Protein AF-A0A2V8GUT0-F1 (afdb_monomer_lite)

pLDDT: mean 86.86, std 11.74, range [59.09, 98.56]

Secondary structure (DSSP, 8-state):
-HHHHHHHHHHHHHHHTT----------HHHH--TTS------EEEEEE--SS--EEEEEEE-TTS-EEEEEEE---HHHHHTT-

Foldseek 3Di:
DVVVVVVVVVVVVVVVVPPPDPPPPPVDPVVPDDPVDDDDFDFAFDDWDQDPQWIKTWGFGQDPVRDTDIDIDTDGHNVVVVVVD

Sequence (85 aa):
MRTKLALVSAVVGLFLLGRDLPLSAHHAFAAEFDSNKPVKFEGTVTKMQWTNPHVWVYVDVKKPDGKVENWAFEAGTPNVLFRRG

Structure (mmCIF, N/CA/C/O backbone):
data_AF-A0A2V8GUT0-F1
#
_entry.id   AF-A0A2V8GUT0-F1
#
loop_
_atom_site.group_PDB
_atom_site.id
_atom_site.type_symbol
_atom_site.label_atom_id
_atom_site.label_alt_id
_atom_site.label_comp_id
_atom_site.label_asym_id
_atom_site.label_entity_id
_atom_site.label_seq_id
_atom_site.pdbx_PDB_ins_code
_atom_site.Cartn_x
_atom_site.Cartn_y
_atom_site.Cartn_z
_atom_site.occupancy
_atom_site.B_iso_or_equiv
_atom_site.auth_seq_id
_atom_site.auth_comp_id
_atom_site.auth_asym_id
_atom_site.auth_atom_id
_atom_site.pdbx_PDB_model_num
ATOM 1 N N . MET A 1 1 ? 52.922 -26.625 -21.216 1.00 61.66 1 MET A N 1
ATOM 2 C CA . MET A 1 1 ? 52.118 -26.280 -20.014 1.00 61.66 1 MET A CA 1
ATOM 3 C C . MET A 1 1 ? 51.834 -24.788 -19.886 1.00 61.66 1 MET A C 1
ATOM 5 O O . MET A 1 1 ? 50.677 -24.448 -19.697 1.00 61.66 1 MET A O 1
ATOM 9 N N . ARG A 1 2 ? 52.827 -23.898 -20.039 1.00 67.38 2 ARG A N 1
ATOM 10 C CA . ARG A 1 2 ? 52.662 -22.436 -19.879 1.00 67.38 2 ARG A CA 1
ATOM 11 C C . ARG A 1 2 ? 51.569 -21.803 -20.757 1.00 67.38 2 ARG A C 1
ATOM 13 O O . ARG A 1 2 ? 50.766 -21.031 -20.256 1.00 67.38 2 ARG A O 1
ATOM 20 N N . THR A 1 3 ? 51.477 -22.196 -22.027 1.00 69.31 3 THR A N 1
ATOM 21 C CA . THR A 1 3 ? 50.444 -21.715 -22.967 1.00 69.31 3 THR A CA 1
ATOM 22 C C . THR A 1 3 ? 49.034 -22.197 -22.625 1.00 69.31 3 THR A C 1
ATOM 24 O O . THR A 1 3 ? 48.085 -21.437 -22.762 1.00 69.31 3 THR A O 1
ATOM 27 N N . LYS A 1 4 ? 48.887 -23.428 -22.114 1.00 68.75 4 LYS A N 1
ATOM 28 C CA . LYS A 1 4 ? 47.593 -23.945 -21.635 1.00 68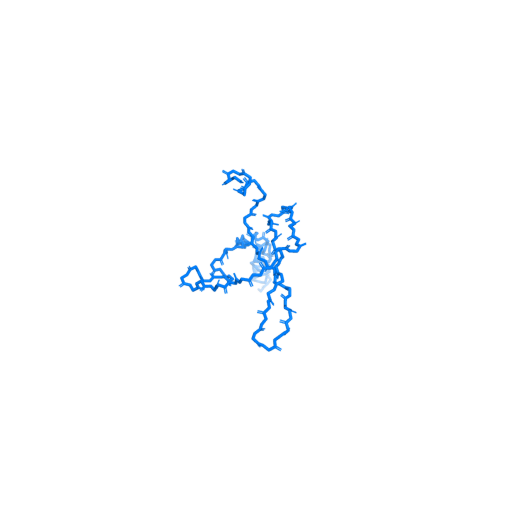.75 4 LYS A CA 1
ATOM 29 C C . LYS A 1 4 ? 47.138 -23.227 -20.361 1.00 68.75 4 LYS A C 1
ATOM 31 O O . LYS A 1 4 ? 45.964 -22.906 -20.244 1.00 68.75 4 LYS A O 1
ATOM 36 N N . LEU A 1 5 ? 48.069 -22.932 -19.448 1.00 73.44 5 LEU A N 1
ATOM 37 C CA . LEU A 1 5 ? 47.784 -22.160 -18.235 1.00 73.44 5 LEU A CA 1
ATOM 38 C C . LEU A 1 5 ? 47.340 -20.730 -18.573 1.00 73.44 5 LEU A C 1
ATOM 40 O O . LEU A 1 5 ? 46.335 -20.273 -18.048 1.00 73.44 5 LEU A O 1
ATOM 44 N N . ALA A 1 6 ? 48.033 -20.065 -19.504 1.00 78.50 6 ALA A N 1
ATOM 45 C CA . ALA A 1 6 ? 47.677 -18.719 -19.953 1.00 78.50 6 ALA A CA 1
ATOM 46 C C . ALA A 1 6 ? 46.284 -18.665 -20.604 1.00 78.50 6 ALA A C 1
ATOM 48 O O . ALA A 1 6 ? 45.517 -17.745 -20.336 1.00 78.50 6 ALA A O 1
ATOM 49 N N . LEU A 1 7 ? 45.931 -19.677 -21.402 1.00 82.81 7 LEU A N 1
ATOM 50 C CA . LEU A 1 7 ? 44.598 -19.812 -21.996 1.00 82.81 7 LEU A CA 1
ATOM 51 C C . LEU A 1 7 ? 43.506 -19.998 -20.937 1.00 82.81 7 LEU A C 1
ATOM 53 O O . LEU A 1 7 ? 42.474 -19.339 -21.006 1.00 82.81 7 LEU A O 1
ATOM 57 N N . VAL A 1 8 ? 43.741 -20.844 -19.932 1.00 83.81 8 VAL A N 1
ATOM 58 C CA . VAL A 1 8 ? 42.789 -21.041 -18.827 1.00 83.81 8 VAL A CA 1
ATOM 59 C C . VAL A 1 8 ? 42.625 -19.755 -18.016 1.00 83.81 8 VAL A C 1
ATOM 61 O O . VAL A 1 8 ? 41.499 -19.355 -17.736 1.00 83.81 8 VAL A O 1
ATOM 64 N N . SER A 1 9 ? 43.720 -19.062 -17.699 1.00 80.00 9 SER A N 1
ATOM 65 C CA . SER A 1 9 ? 43.674 -17.777 -16.994 1.00 80.00 9 SER A CA 1
ATOM 66 C C . SER A 1 9 ? 42.946 -16.695 -17.794 1.00 80.00 9 SER A C 1
ATOM 68 O O . SER A 1 9 ? 42.187 -15.929 -17.208 1.00 80.00 9 SER A O 1
ATOM 70 N N . ALA A 1 10 ? 43.118 -16.652 -19.118 1.00 83.12 10 ALA A N 1
ATOM 71 C CA . ALA A 1 10 ? 42.412 -15.709 -19.984 1.00 83.12 10 ALA A CA 1
ATOM 72 C C . ALA A 1 10 ? 40.902 -15.990 -20.038 1.00 83.12 10 ALA A C 1
ATOM 74 O O . ALA A 1 10 ? 40.103 -15.064 -19.935 1.00 83.12 10 ALA A O 1
ATOM 75 N N . VAL A 1 11 ? 40.503 -17.262 -20.135 1.00 82.56 11 VAL A N 1
ATOM 76 C CA . VAL A 1 11 ? 39.085 -17.660 -20.127 1.00 82.56 11 VAL A CA 1
ATOM 77 C C . VAL A 1 11 ? 38.439 -17.357 -18.775 1.00 82.56 11 VAL A C 1
ATOM 79 O O . VAL A 1 11 ? 37.361 -16.771 -18.734 1.00 82.56 11 VAL A O 1
ATOM 82 N N . VAL A 1 12 ? 39.108 -17.684 -17.665 1.00 82.00 12 VAL A N 1
ATOM 83 C CA . VAL A 1 12 ? 38.617 -17.357 -16.316 1.00 82.00 12 VAL A CA 1
ATOM 84 C C . VAL A 1 12 ? 38.526 -15.842 -16.120 1.00 82.00 12 VAL A C 1
ATOM 86 O O . VAL A 1 12 ? 37.521 -15.360 -15.606 1.00 82.00 12 VAL A O 1
ATOM 89 N N . GLY A 1 13 ? 39.523 -15.083 -16.586 1.00 78.50 13 GLY A N 1
ATOM 90 C CA . GLY A 1 13 ? 39.498 -13.621 -16.565 1.00 78.50 13 GLY A CA 1
ATOM 91 C C . GLY A 1 13 ? 38.308 -13.048 -17.334 1.00 78.50 13 GLY A C 1
ATOM 92 O O . GLY A 1 13 ? 37.593 -12.200 -16.810 1.00 78.50 13 GLY A O 1
ATOM 93 N N . LEU A 1 14 ? 38.022 -13.569 -18.530 1.00 75.69 14 LEU A N 1
ATOM 94 C CA . LEU A 1 14 ? 36.889 -13.124 -19.344 1.00 75.69 14 LEU A CA 1
ATOM 95 C C . LEU A 1 14 ? 35.531 -13.442 -18.690 1.00 75.69 14 LEU A C 1
ATOM 97 O O . LEU A 1 14 ? 34.619 -12.621 -18.734 1.00 75.69 14 LEU A O 1
ATOM 101 N N . PHE A 1 15 ? 35.411 -14.589 -18.013 1.00 72.06 15 PHE A N 1
ATOM 102 C CA . PHE A 1 15 ? 34.215 -14.961 -17.244 1.00 72.06 15 PHE A CA 1
ATOM 103 C C . PHE A 1 15 ? 33.995 -14.114 -15.979 1.00 72.06 15 PHE A C 1
ATOM 105 O O . PHE A 1 15 ? 32.867 -14.020 -15.488 1.00 72.06 15 PHE A O 1
ATOM 112 N N . LEU A 1 16 ? 35.053 -13.521 -15.421 1.00 72.00 16 LEU A N 1
ATOM 113 C CA . LEU A 1 16 ? 34.956 -12.634 -14.259 1.00 72.00 16 LEU A CA 1
ATOM 114 C C . LEU A 1 16 ? 34.586 -11.197 -14.651 1.00 72.00 16 LEU A C 1
ATOM 116 O O . LEU A 1 16 ? 33.923 -10.524 -13.870 1.00 72.00 16 LEU A O 1
ATOM 120 N N . LEU A 1 17 ? 34.932 -10.757 -15.865 1.00 72.75 17 LEU A N 1
ATOM 121 C CA . LEU A 1 17 ? 34.615 -9.414 -16.374 1.00 72.75 17 LEU A CA 1
ATOM 122 C C . LEU A 1 17 ? 33.149 -9.237 -16.822 1.00 72.75 17 LEU A C 1
ATOM 124 O O . LEU A 1 17 ? 32.718 -8.113 -17.048 1.00 72.75 17 LEU A O 1
ATOM 128 N N . GLY A 1 18 ? 32.373 -10.318 -16.954 1.00 63.84 18 GLY A N 1
ATOM 129 C CA . GLY A 1 18 ? 30.984 -10.284 -17.442 1.00 63.84 18 GLY A CA 1
ATOM 130 C C . GLY A 1 18 ? 29.889 -10.271 -16.367 1.00 63.84 18 GLY A C 1
ATOM 131 O O . GLY A 1 18 ? 28.751 -10.610 -16.684 1.00 63.84 18 GLY A O 1
ATOM 132 N N . ARG A 1 19 ? 30.205 -9.980 -15.095 1.00 62.69 19 ARG A N 1
ATOM 133 C CA . ARG A 1 19 ? 29.271 -10.204 -13.967 1.00 62.69 19 ARG A CA 1
ATOM 134 C C . ARG A 1 19 ? 28.356 -9.032 -13.609 1.00 62.69 19 ARG A C 1
ATOM 136 O O . ARG A 1 19 ? 27.387 -9.254 -12.891 1.00 62.69 19 ARG A O 1
ATOM 143 N N . ASP A 1 20 ? 28.583 -7.849 -14.171 1.00 62.53 20 ASP A N 1
ATOM 144 C CA . ASP A 1 20 ? 27.784 -6.648 -13.885 1.00 62.53 20 ASP A CA 1
ATOM 145 C C . ASP A 1 20 ? 26.661 -6.432 -14.909 1.00 62.53 20 ASP A C 1
ATOM 147 O O . ASP A 1 20 ? 26.414 -5.315 -15.364 1.00 62.53 20 ASP A O 1
ATOM 151 N N . LEU A 1 21 ? 25.969 -7.501 -15.315 1.00 69.38 21 LEU A N 1
ATOM 152 C CA . LEU A 1 21 ? 24.714 -7.314 -16.037 1.00 69.38 21 LEU A CA 1
ATOM 153 C C . LEU A 1 21 ? 23.698 -6.747 -15.037 1.00 69.38 21 LEU A C 1
ATOM 155 O O . LEU A 1 21 ? 23.427 -7.417 -14.036 1.00 69.38 21 LEU A O 1
ATOM 159 N N . PRO A 1 22 ? 23.133 -5.545 -15.262 1.00 66.69 22 PRO A N 1
ATOM 160 C CA . PRO A 1 22 ? 22.083 -5.029 -14.402 1.00 66.69 22 PRO A CA 1
ATOM 161 C C . PRO A 1 22 ? 20.909 -5.999 -14.492 1.00 66.69 22 PRO A C 1
ATOM 163 O O . PRO A 1 22 ? 20.197 -6.055 -15.497 1.00 66.69 22 PRO A O 1
ATOM 166 N N . LEU A 1 23 ? 20.735 -6.814 -13.454 1.00 62.00 23 LEU A N 1
ATOM 167 C CA . LEU A 1 23 ? 19.572 -7.668 -13.349 1.00 62.00 23 LEU A CA 1
ATOM 168 C C . LEU A 1 23 ? 18.395 -6.725 -13.130 1.00 62.00 23 LEU A C 1
ATOM 170 O O . LEU A 1 23 ? 18.267 -6.094 -12.082 1.00 62.00 23 LEU A O 1
ATOM 174 N N . SER A 1 24 ? 17.580 -6.561 -14.166 1.00 65.06 24 SER A N 1
ATOM 175 C CA . SER A 1 24 ? 16.390 -5.730 -14.110 1.00 65.06 24 SER A CA 1
ATOM 176 C C . SER A 1 24 ? 15.347 -6.438 -13.247 1.00 65.06 24 SER A C 1
ATOM 178 O O . SER A 1 24 ? 14.466 -7.138 -13.746 1.00 65.06 24 SER A O 1
ATOM 180 N N . ALA A 1 25 ? 15.482 -6.300 -11.930 1.00 59.09 25 ALA A N 1
ATOM 181 C CA . ALA A 1 25 ? 14.436 -6.654 -10.991 1.00 59.09 25 ALA A CA 1
ATOM 182 C C . ALA A 1 25 ? 13.326 -5.605 -11.131 1.00 59.09 25 ALA A C 1
ATOM 184 O O . ALA A 1 25 ? 13.304 -4.593 -10.437 1.00 59.09 25 ALA A O 1
ATOM 185 N N . HIS A 1 26 ? 12.419 -5.811 -12.086 1.00 67.81 26 HIS A N 1
ATOM 186 C CA . HIS A 1 26 ? 11.153 -5.094 -12.069 1.00 67.81 26 HIS A CA 1
ATOM 187 C C . HIS A 1 26 ? 10.372 -5.605 -10.855 1.00 67.81 26 HIS A C 1
ATOM 189 O O . HIS A 1 26 ? 10.039 -6.789 -10.800 1.00 67.81 26 HIS A O 1
ATOM 195 N N . HIS A 1 27 ? 10.114 -4.729 -9.880 1.00 75.38 27 HIS A N 1
ATOM 196 C CA . HIS A 1 27 ? 9.247 -4.992 -8.729 1.00 75.38 27 HIS A CA 1
ATOM 197 C C . HIS A 1 27 ? 7.814 -5.209 -9.232 1.00 75.38 27 HIS A C 1
ATOM 199 O O . HIS A 1 27 ? 7.007 -4.285 -9.328 1.00 75.38 27 HIS A O 1
ATOM 205 N N . ALA A 1 28 ? 7.535 -6.420 -9.708 1.00 82.50 28 ALA A N 1
ATOM 206 C CA . ALA A 1 28 ? 6.247 -6.766 -10.269 1.00 82.50 28 ALA A CA 1
ATOM 207 C C . ALA A 1 28 ? 5.253 -6.948 -9.125 1.00 82.50 28 ALA A C 1
ATOM 209 O O . ALA A 1 28 ? 5.494 -7.749 -8.229 1.00 82.50 28 ALA A O 1
ATOM 210 N N . PHE A 1 29 ? 4.099 -6.289 -9.213 1.00 83.62 29 PHE A N 1
ATOM 211 C CA . PHE A 1 29 ? 2.985 -6.492 -8.282 1.00 83.62 29 PHE A CA 1
ATOM 212 C C . PHE A 1 29 ? 2.699 -7.984 -8.037 1.00 83.62 29 PHE A C 1
ATOM 214 O O . PHE A 1 29 ? 2.526 -8.407 -6.903 1.00 83.62 29 PHE A O 1
ATOM 221 N N . ALA A 1 30 ? 2.738 -8.797 -9.098 1.00 87.25 30 ALA A N 1
ATOM 222 C CA . ALA A 1 30 ? 2.489 -10.237 -9.038 1.00 87.25 30 ALA A CA 1
ATOM 223 C C . ALA A 1 30 ? 3.549 -11.051 -8.264 1.00 87.25 30 ALA A C 1
ATOM 225 O O . ALA A 1 30 ? 3.313 -12.221 -7.975 1.00 87.25 30 ALA A O 1
ATOM 226 N N . ALA A 1 31 ? 4.714 -10.471 -7.955 1.00 87.81 31 ALA A N 1
ATOM 227 C CA . ALA A 1 31 ? 5.722 -11.113 -7.112 1.00 87.81 31 ALA A CA 1
ATOM 228 C C . ALA A 1 31 ? 5.339 -11.072 -5.623 1.00 87.81 31 ALA A C 1
ATOM 230 O O . ALA A 1 31 ? 5.750 -11.949 -4.867 1.00 87.81 31 ALA A O 1
ATOM 231 N N . GLU A 1 32 ? 4.544 -10.080 -5.216 1.00 85.56 32 GLU A N 1
ATOM 232 C CA . GLU A 1 32 ? 4.156 -9.851 -3.818 1.00 85.56 32 GLU A CA 1
ATOM 233 C C . GLU A 1 32 ? 2.660 -10.099 -3.574 1.00 85.56 32 GLU A C 1
ATOM 235 O O . GLU A 1 32 ? 2.269 -10.552 -2.498 1.00 85.56 32 GLU A O 1
ATOM 240 N N . PHE A 1 33 ? 1.817 -9.864 -4.583 1.00 89.31 33 PHE A N 1
ATOM 241 C CA . PHE A 1 33 ? 0.362 -9.873 -4.461 1.00 89.31 33 PHE A CA 1
ATOM 242 C C . PHE A 1 33 ? -0.312 -10.727 -5.543 1.00 89.31 33 PHE A C 1
ATOM 244 O O . PHE A 1 33 ? 0.026 -10.669 -6.724 1.00 89.31 33 PHE A O 1
ATOM 251 N N . ASP A 1 34 ? -1.344 -11.478 -5.153 1.00 92.56 34 ASP A N 1
ATOM 252 C CA . ASP A 1 34 ? -2.204 -12.226 -6.075 1.00 92.56 34 ASP A CA 1
ATOM 253 C C . ASP A 1 34 ? -3.468 -11.411 -6.380 1.00 92.56 34 ASP A C 1
ATOM 255 O O . ASP A 1 34 ? -4.360 -11.284 -5.536 1.00 92.56 34 ASP A O 1
ATOM 259 N N . SER A 1 35 ? -3.576 -10.873 -7.599 1.00 90.94 35 SER A N 1
ATOM 260 C CA . SER A 1 35 ? -4.726 -10.055 -8.012 1.00 90.94 35 SER A CA 1
ATOM 261 C C . SER A 1 35 ? -6.058 -10.813 -8.002 1.00 90.94 35 SER A C 1
ATOM 263 O O . SER A 1 35 ? -7.113 -10.183 -8.039 1.00 90.94 35 SER A O 1
ATOM 265 N N . ASN A 1 36 ? -6.034 -12.149 -7.953 1.00 95.75 36 ASN A N 1
ATOM 266 C CA . ASN A 1 36 ? -7.236 -12.981 -7.920 1.00 95.75 36 ASN A CA 1
ATOM 267 C C . ASN A 1 36 ? -7.708 -13.301 -6.495 1.00 95.75 36 ASN A C 1
ATOM 269 O O . ASN A 1 36 ? -8.754 -13.927 -6.328 1.00 95.75 36 ASN A O 1
ATOM 273 N N . LYS A 1 37 ? -6.967 -12.881 -5.461 1.00 95.81 37 LYS A N 1
ATOM 274 C CA . LYS A 1 37 ? -7.308 -13.116 -4.049 1.00 95.81 37 LYS A CA 1
ATOM 275 C C . LYS A 1 37 ? -7.467 -11.798 -3.286 1.00 95.81 37 LYS A C 1
ATOM 277 O O . LYS A 1 37 ? -6.658 -11.492 -2.410 1.00 95.81 37 LYS A O 1
ATOM 282 N N . PRO A 1 38 ? -8.502 -10.997 -3.595 1.00 93.31 38 PRO A N 1
ATOM 283 C CA . PRO A 1 38 ? -8.717 -9.738 -2.901 1.00 93.31 38 PRO A CA 1
ATOM 284 C C . PRO A 1 38 ? -9.075 -9.977 -1.430 1.00 93.31 38 PRO A C 1
ATOM 286 O O . PRO A 1 38 ? -9.919 -10.814 -1.104 1.00 93.31 38 PRO A O 1
ATOM 289 N N . VAL A 1 39 ? -8.480 -9.178 -0.547 1.00 92.81 39 VAL A N 1
ATOM 290 C CA . VAL A 1 39 ? -8.849 -9.098 0.871 1.00 92.81 39 VAL A CA 1
ATOM 291 C C . VAL A 1 39 ? -9.578 -7.779 1.101 1.00 92.81 39 VAL A C 1
ATOM 293 O O . VAL A 1 39 ? -9.168 -6.738 0.588 1.00 92.81 39 VAL A O 1
ATOM 296 N N . LYS A 1 40 ? -10.683 -7.821 1.849 1.00 93.25 40 LYS A N 1
ATOM 297 C CA . LYS A 1 40 ? -11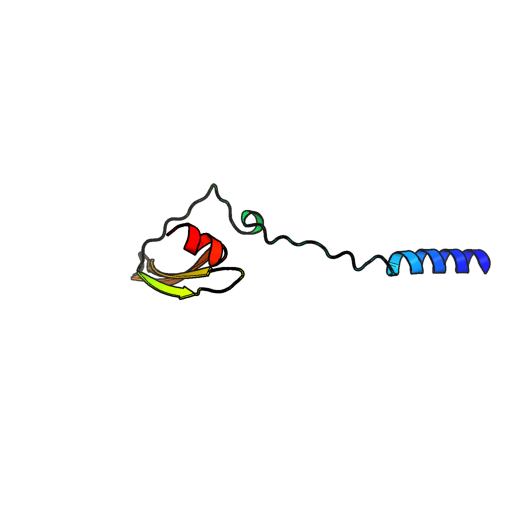.474 -6.631 2.178 1.00 93.25 40 LYS A CA 1
ATOM 298 C C . LYS A 1 40 ? -11.088 -6.109 3.554 1.00 93.25 40 LYS A C 1
ATOM 300 O O . LYS A 1 40 ? -11.042 -6.876 4.511 1.00 93.25 40 LYS A O 1
ATOM 305 N N . PHE A 1 41 ? -10.879 -4.802 3.633 1.00 94.12 41 PHE A N 1
ATOM 306 C CA . PHE A 1 41 ? -10.631 -4.081 4.872 1.00 94.12 41 PHE A CA 1
ATOM 307 C C . PHE A 1 41 ? -11.651 -2.956 5.004 1.00 94.12 41 PHE A C 1
ATOM 309 O O . PHE A 1 41 ? -11.980 -2.293 4.021 1.00 94.12 41 PHE A O 1
ATOM 316 N N . GLU A 1 42 ? -12.133 -2.749 6.223 1.00 95.62 42 GLU A N 1
ATOM 317 C CA . GLU A 1 42 ? -12.967 -1.612 6.597 1.00 95.62 42 GLU A CA 1
ATOM 318 C C . GLU A 1 42 ? -12.320 -0.940 7.805 1.00 95.62 42 GLU A C 1
ATOM 320 O O . GLU A 1 42 ? -11.900 -1.608 8.755 1.00 95.62 42 GLU A O 1
ATOM 325 N N . GLY A 1 43 ? -12.178 0.377 7.741 1.00 96.50 43 GLY A N 1
ATOM 326 C CA . GLY A 1 43 ? -11.426 1.118 8.734 1.00 96.50 43 GLY A CA 1
ATOM 327 C C . GLY A 1 43 ? -11.325 2.599 8.410 1.00 96.50 43 GLY A C 1
ATOM 328 O O . GLY A 1 43 ? -11.867 3.078 7.412 1.00 96.50 43 GLY A O 1
ATOM 329 N N . THR A 1 44 ? -10.612 3.320 9.266 1.00 98.19 44 THR A N 1
ATOM 330 C CA . THR A 1 44 ? -10.433 4.769 9.150 1.00 98.19 44 THR A CA 1
ATOM 331 C C . THR A 1 44 ? -9.080 5.073 8.531 1.00 98.19 44 THR A C 1
ATOM 333 O O . THR A 1 44 ? -8.057 4.623 9.040 1.00 98.19 44 THR A O 1
ATOM 336 N N . VAL A 1 45 ? -9.051 5.863 7.455 1.00 97.81 45 VAL A N 1
ATOM 337 C CA . VAL A 1 45 ? -7.790 6.352 6.880 1.00 97.81 45 VAL A CA 1
ATOM 338 C C . VAL A 1 45 ? -7.110 7.279 7.886 1.00 97.81 45 VAL A C 1
ATOM 340 O O . VAL A 1 45 ? -7.689 8.282 8.297 1.00 97.81 45 VAL A O 1
ATOM 343 N N . THR A 1 46 ? -5.877 6.958 8.265 1.00 98.44 46 THR A N 1
ATOM 344 C CA . THR A 1 46 ? -5.097 7.729 9.244 1.00 98.44 46 THR A CA 1
ATOM 345 C C . THR A 1 46 ? -3.980 8.543 8.610 1.00 98.44 46 THR A C 1
ATOM 347 O O . THR A 1 46 ? -3.604 9.587 9.143 1.00 98.44 46 THR A O 1
ATOM 350 N N . LYS A 1 47 ? -3.445 8.104 7.464 1.00 98.12 47 LYS A N 1
ATOM 351 C CA . LYS A 1 47 ? -2.368 8.814 6.763 1.00 98.12 47 LYS A CA 1
ATOM 352 C C . LYS A 1 47 ? -2.372 8.514 5.270 1.00 98.12 47 LYS A C 1
ATOM 354 O O . LYS A 1 47 ? -2.584 7.380 4.855 1.00 98.12 47 LYS A O 1
ATOM 359 N N . MET A 1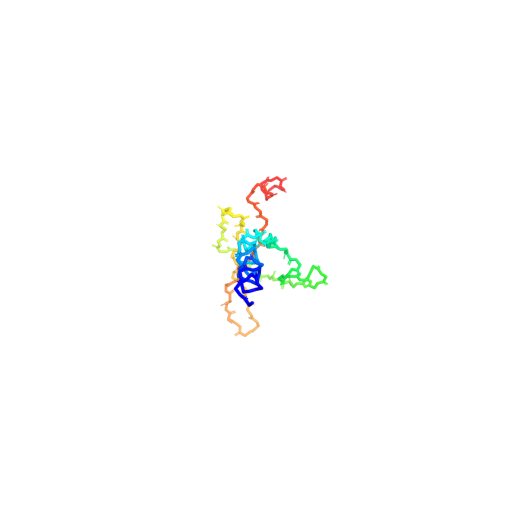 48 ? -2.040 9.531 4.482 1.00 96.56 48 MET A N 1
ATOM 360 C CA . MET A 1 48 ? -1.709 9.408 3.064 1.00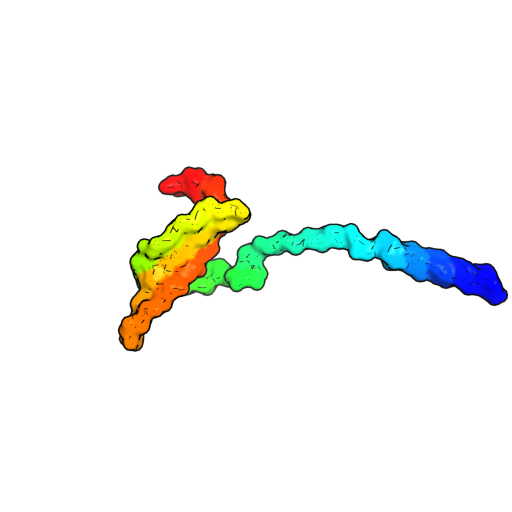 96.56 48 MET A CA 1
ATOM 361 C C . MET A 1 48 ? -0.261 9.859 2.858 1.00 96.56 48 MET A C 1
ATOM 363 O O . MET A 1 48 ? 0.107 10.955 3.283 1.00 96.56 48 MET A O 1
ATOM 367 N N . GLN A 1 49 ? 0.570 9.030 2.226 1.00 97.25 49 GLN A N 1
ATOM 368 C CA . GLN A 1 49 ? 1.950 9.372 1.876 1.00 97.25 49 GLN A CA 1
ATOM 369 C C . GLN A 1 49 ? 2.127 9.397 0.366 1.00 97.25 49 GLN A C 1
ATOM 371 O O . GLN A 1 49 ? 2.190 8.362 -0.288 1.00 97.25 49 GLN A O 1
ATOM 376 N N . TRP A 1 50 ? 2.254 10.605 -0.172 1.00 95.75 50 TRP A N 1
ATOM 377 C CA . TRP A 1 50 ? 2.527 10.849 -1.583 1.00 95.75 50 TRP A CA 1
ATOM 378 C C . TRP A 1 50 ? 4.032 10.783 -1.851 1.00 95.75 50 TRP A C 1
ATOM 380 O O . TRP A 1 50 ? 4.719 11.803 -1.881 1.00 95.75 50 TRP A O 1
ATOM 390 N N . THR A 1 51 ? 4.564 9.573 -2.003 1.00 92.56 51 THR A N 1
ATOM 391 C CA . THR A 1 51 ? 5.990 9.330 -2.257 1.00 92.56 51 THR A CA 1
ATOM 392 C C . THR A 1 51 ? 6.176 8.672 -3.626 1.00 92.56 51 THR A C 1
ATOM 394 O O . THR A 1 51 ? 5.296 7.981 -4.122 1.00 92.56 51 THR A O 1
ATOM 397 N N . ASN A 1 52 ? 7.302 8.929 -4.289 1.00 91.94 52 ASN A N 1
ATOM 398 C CA . ASN A 1 52 ? 7.689 8.254 -5.531 1.00 91.94 52 ASN A CA 1
ATOM 399 C C . ASN A 1 52 ? 8.770 7.212 -5.174 1.00 91.94 52 ASN A C 1
ATOM 401 O O . ASN A 1 52 ? 9.723 7.606 -4.499 1.00 91.94 52 ASN A O 1
ATOM 405 N N . PRO A 1 53 ? 8.667 5.924 -5.566 1.00 90.50 53 PRO A N 1
ATOM 406 C CA . PRO A 1 53 ? 7.800 5.370 -6.612 1.00 90.50 53 PRO A CA 1
ATOM 407 C C . PRO A 1 53 ? 6.383 4.951 -6.195 1.00 90.50 53 PRO A C 1
ATOM 409 O O . PRO A 1 53 ? 5.564 4.735 -7.080 1.00 90.50 53 PRO A O 1
ATOM 412 N N . HIS A 1 54 ? 6.057 4.877 -4.903 1.00 93.56 54 HIS A N 1
ATOM 413 C CA . HIS A 1 54 ? 4.750 4.384 -4.448 1.00 93.56 54 HIS A CA 1
ATOM 414 C C . HIS A 1 54 ? 4.073 5.314 -3.449 1.00 93.56 54 HIS A C 1
ATOM 416 O O . HIS A 1 54 ? 4.684 5.765 -2.474 1.00 93.56 54 HIS A O 1
ATOM 422 N N . VAL A 1 55 ? 2.782 5.548 -3.683 1.00 95.75 55 VAL A N 1
ATOM 423 C CA . VAL A 1 55 ? 1.889 6.147 -2.692 1.00 95.75 55 VAL A CA 1
ATOM 424 C C . VAL A 1 55 ? 1.496 5.085 -1.672 1.00 95.75 55 VAL A C 1
ATOM 426 O O . VAL A 1 55 ? 1.263 3.936 -2.038 1.00 95.75 55 VAL A O 1
ATOM 429 N N . TRP A 1 56 ? 1.378 5.486 -0.409 1.00 96.44 56 TRP A N 1
ATOM 430 C CA . TRP A 1 56 ? 0.931 4.610 0.673 1.00 96.44 56 TRP A CA 1
ATOM 431 C C . TRP A 1 56 ? -0.282 5.190 1.394 1.00 96.44 56 TRP A C 1
ATOM 433 O O . TRP A 1 56 ? -0.280 6.363 1.781 1.00 96.44 56 TRP A O 1
ATOM 443 N N . VAL A 1 57 ? -1.296 4.353 1.608 1.00 97.00 57 VAL A N 1
ATOM 444 C CA . VAL A 1 57 ? -2.481 4.667 2.419 1.00 97.00 57 VAL A CA 1
ATOM 445 C C . VAL A 1 57 ? -2.395 3.882 3.719 1.00 97.00 57 VAL A C 1
ATOM 447 O O . VAL A 1 57 ? -2.202 2.673 3.684 1.00 97.00 57 VAL A O 1
ATOM 450 N N . TYR A 1 58 ? -2.556 4.544 4.858 1.00 98.19 58 TYR A N 1
ATOM 451 C CA . TYR A 1 58 ? -2.584 3.892 6.164 1.00 98.19 58 TYR A CA 1
ATOM 452 C C . TYR A 1 58 ? -4.006 3.906 6.708 1.00 98.19 58 TYR A C 1
ATOM 454 O O . TYR A 1 58 ? -4.669 4.947 6.671 1.00 98.19 58 TYR A O 1
ATOM 462 N N . VAL A 1 59 ? -4.471 2.762 7.203 1.00 98.50 59 VAL A N 1
ATOM 463 C CA . VAL A 1 59 ? -5.843 2.570 7.681 1.00 98.50 59 VAL A CA 1
ATOM 464 C C . VAL A 1 59 ? -5.830 1.834 9.012 1.00 98.50 59 VAL A C 1
ATOM 466 O O . VAL A 1 59 ? -5.245 0.759 9.128 1.00 98.50 59 VAL A O 1
ATOM 469 N N . ASP A 1 60 ? -6.522 2.390 9.998 1.00 98.56 60 ASP A N 1
ATOM 470 C CA . ASP A 1 60 ? -6.811 1.703 11.252 1.00 98.56 6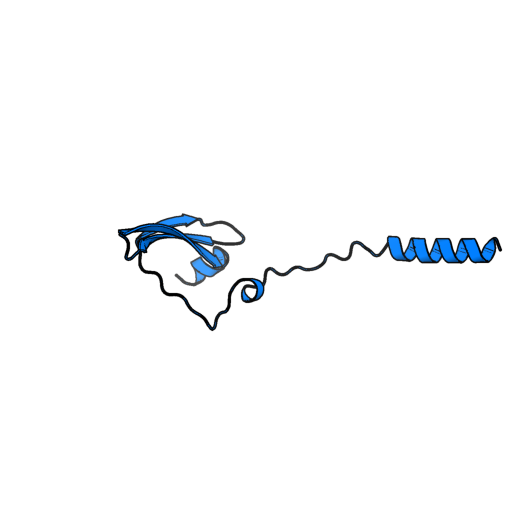0 ASP A CA 1
ATOM 471 C C . ASP A 1 60 ? -7.994 0.756 11.056 1.00 98.56 60 ASP A C 1
ATOM 473 O O . ASP A 1 60 ? -9.113 1.187 10.770 1.00 98.56 60 ASP A O 1
ATOM 477 N N . VAL A 1 61 ? -7.744 -0.540 11.227 1.00 98.25 61 VAL A N 1
ATOM 478 C CA . VAL A 1 61 ? -8.721 -1.618 11.059 1.00 98.25 61 VAL A CA 1
ATOM 479 C C . VAL A 1 61 ? -9.044 -2.205 12.425 1.00 98.25 61 VAL A C 1
ATOM 481 O O . VAL A 1 61 ? -8.167 -2.719 13.124 1.00 98.25 61 VAL A O 1
ATOM 484 N N . LYS A 1 62 ? -10.322 -2.156 12.809 1.00 97.75 62 LYS A N 1
ATOM 485 C CA . LYS A 1 62 ? -10.797 -2.756 14.058 1.00 97.75 62 LYS A CA 1
ATOM 486 C C . LYS A 1 62 ? -11.077 -4.245 13.858 1.00 97.75 62 LYS A C 1
ATOM 488 O O . LYS A 1 62 ? -11.856 -4.632 12.990 1.00 97.75 62 LYS A O 1
ATOM 493 N N . LYS A 1 63 ? -10.458 -5.083 14.683 1.00 95.38 63 LYS A N 1
ATOM 494 C CA . LYS A 1 63 ? -10.593 -6.542 14.651 1.00 95.38 63 LYS A CA 1
ATOM 495 C C . LYS A 1 63 ? -11.758 -7.013 15.534 1.00 95.38 63 LYS A C 1
ATOM 497 O O . LYS A 1 63 ? -12.185 -6.278 16.429 1.00 95.38 63 LYS A O 1
ATOM 502 N N . PRO A 1 64 ? -12.266 -8.245 15.332 1.00 94.56 64 PRO A N 1
ATOM 503 C CA . PRO A 1 64 ? -13.351 -8.793 16.151 1.00 94.56 64 PRO A CA 1
ATOM 504 C C . PRO A 1 64 ? -13.027 -8.884 17.649 1.00 94.56 64 PRO A C 1
ATOM 506 O O . PRO A 1 64 ? -13.929 -8.796 18.473 1.00 94.56 64 PRO A O 1
ATOM 509 N N . ASP A 1 65 ? -11.747 -9.022 18.008 1.00 95.75 65 ASP A N 1
ATOM 510 C CA . ASP A 1 65 ? -11.273 -9.052 19.399 1.00 95.75 65 ASP A CA 1
ATOM 511 C C . ASP A 1 65 ? -11.150 -7.651 20.033 1.00 95.75 65 ASP A C 1
ATOM 513 O O . ASP A 1 65 ? -10.701 -7.514 21.170 1.00 95.75 65 ASP A O 1
ATOM 517 N N . GLY A 1 66 ? -11.543 -6.603 19.303 1.00 95.50 66 GLY A N 1
ATOM 518 C CA . GLY A 1 66 ? -11.506 -5.215 19.749 1.00 95.50 66 GLY A CA 1
ATOM 519 C C . GLY A 1 66 ? -10.162 -4.516 19.552 1.00 95.50 66 GLY A C 1
ATOM 520 O O . GLY A 1 66 ? -10.105 -3.302 19.760 1.00 95.50 66 GLY A O 1
ATOM 521 N N . LYS A 1 67 ? -9.105 -5.220 19.122 1.00 97.81 67 LYS A N 1
ATOM 522 C CA . LYS A 1 67 ? -7.818 -4.586 18.806 1.00 97.81 67 LYS A CA 1
ATOM 523 C C . LYS A 1 67 ? -7.919 -3.741 17.540 1.00 97.81 67 LYS A C 1
ATOM 525 O O . LYS A 1 67 ? -8.709 -4.029 16.641 1.00 97.81 67 LYS A O 1
ATOM 530 N N . VAL A 1 68 ? -7.089 -2.706 17.470 1.00 98.06 68 VAL A N 1
ATOM 531 C CA . VAL A 1 68 ? -6.913 -1.884 16.271 1.00 98.06 68 VAL A CA 1
ATOM 532 C C . VAL A 1 68 ? -5.535 -2.172 15.696 1.00 98.06 68 VAL A C 1
ATOM 534 O O . VAL A 1 68 ? -4.533 -2.091 16.404 1.00 98.06 68 VAL A O 1
ATOM 537 N N . GLU A 1 69 ? -5.500 -2.530 14.419 1.00 98.06 69 GLU A N 1
ATOM 538 C CA . GLU A 1 69 ? -4.274 -2.722 13.647 1.00 98.06 69 GLU A CA 1
ATOM 539 C C . GLU A 1 69 ? -4.148 -1.581 12.633 1.00 98.06 69 GLU A C 1
ATOM 541 O O . GLU A 1 69 ? -5.108 -1.291 11.920 1.00 98.06 69 GLU A O 1
ATOM 546 N N . ASN A 1 70 ? -2.973 -0.956 12.537 1.00 98.19 70 ASN A N 1
ATOM 547 C CA . ASN A 1 70 ? -2.687 0.023 11.489 1.00 98.19 70 ASN A CA 1
ATOM 548 C C . ASN A 1 70 ? -2.082 -0.697 10.276 1.00 98.19 70 ASN A C 1
ATOM 550 O O . ASN A 1 70 ? -0.978 -1.237 10.353 1.00 98.19 70 ASN A O 1
ATOM 554 N N . TRP A 1 71 ? -2.826 -0.729 9.175 1.00 97.81 71 TRP A N 1
ATOM 555 C CA . TRP A 1 71 ? -2.443 -1.389 7.929 1.00 97.81 71 TRP A CA 1
ATOM 556 C C . TRP A 1 71 ? -1.946 -0.372 6.911 1.00 97.81 71 TRP A C 1
ATOM 558 O O . TRP A 1 71 ? -2.532 0.699 6.776 1.00 97.81 71 TRP A O 1
ATOM 568 N N . ALA A 1 72 ? -0.905 -0.732 6.162 1.00 96.38 72 ALA A N 1
ATOM 569 C CA . ALA A 1 72 ? -0.387 0.057 5.053 1.00 96.38 72 ALA A CA 1
ATOM 570 C C . ALA A 1 72 ? -0.763 -0.601 3.719 1.00 96.38 72 ALA A C 1
ATOM 572 O O . ALA A 1 72 ? -0.555 -1.799 3.529 1.00 96.38 72 ALA A O 1
ATOM 573 N N . PHE A 1 73 ? -1.300 0.193 2.798 1.00 94.56 73 PHE A N 1
ATOM 574 C CA . PHE A 1 73 ? -1.708 -0.226 1.463 1.00 94.56 73 PHE A CA 1
ATOM 575 C C . PHE A 1 73 ? -0.837 0.483 0.438 1.00 94.56 73 PHE A C 1
ATOM 577 O O . PHE A 1 73 ? -0.850 1.714 0.351 1.00 94.56 73 PHE A O 1
ATOM 584 N N . GLU A 1 74 ? -0.091 -0.302 -0.331 1.00 93.06 74 GLU A N 1
ATOM 585 C CA . GLU A 1 74 ? 0.684 0.205 -1.453 1.00 93.06 74 GLU A CA 1
ATOM 586 C C . GLU A 1 74 ? -0.242 0.541 -2.626 1.00 93.06 74 GLU A C 1
ATOM 588 O O . GLU A 1 74 ? -1.151 -0.216 -2.979 1.00 93.06 74 GLU A O 1
ATOM 593 N N . ALA A 1 75 ? 0.006 1.684 -3.251 1.00 91.56 75 ALA A N 1
ATOM 594 C CA . ALA A 1 75 ? -0.631 2.087 -4.488 1.00 91.56 75 ALA A CA 1
ATOM 595 C C . ALA A 1 75 ? 0.421 2.397 -5.565 1.00 91.56 75 ALA A C 1
ATOM 597 O O . ALA A 1 75 ? 1.632 2.319 -5.353 1.00 91.56 75 ALA A O 1
ATOM 598 N N . GLY A 1 76 ? -0.050 2.750 -6.763 1.00 91.06 76 GLY A N 1
ATOM 599 C CA . GLY A 1 76 ? 0.834 3.184 -7.842 1.00 91.06 76 GLY A CA 1
ATOM 600 C C . GLY A 1 76 ? 1.584 4.481 -7.516 1.00 91.06 76 GLY A C 1
ATOM 601 O O . GLY A 1 76 ? 1.422 5.085 -6.454 1.00 91.06 76 GLY A O 1
ATOM 602 N N . THR A 1 77 ? 2.378 4.950 -8.479 1.00 93.81 77 THR A N 1
ATOM 603 C CA . THR A 1 77 ? 3.073 6.240 -8.366 1.00 93.81 77 THR A CA 1
ATOM 604 C C . THR A 1 77 ? 2.079 7.390 -8.142 1.00 93.81 77 THR A C 1
ATOM 606 O O . THR A 1 77 ? 0.926 7.302 -8.586 1.00 93.81 77 THR A O 1
ATOM 609 N N . PRO A 1 78 ? 2.510 8.516 -7.537 1.00 95.62 78 PRO A N 1
ATOM 610 C CA . PRO A 1 78 ? 1.644 9.677 -7.337 1.00 95.62 78 PRO A CA 1
ATOM 611 C C . PRO A 1 78 ? 0.941 10.120 -8.625 1.00 95.62 78 PRO A C 1
ATOM 613 O O . PRO A 1 78 ? -0.267 10.337 -8.634 1.00 95.62 78 PRO A O 1
ATOM 616 N N . ASN A 1 79 ? 1.670 10.148 -9.746 1.00 95.31 79 ASN A N 1
ATOM 617 C CA . ASN A 1 79 ? 1.126 10.525 -11.052 1.00 95.31 79 ASN A CA 1
ATOM 618 C C . ASN A 1 79 ? 0.022 9.581 -11.549 1.00 95.31 79 ASN A C 1
ATOM 620 O O . ASN A 1 79 ? -0.900 10.028 -12.229 1.00 95.31 79 ASN A O 1
ATOM 624 N N . VAL A 1 80 ? 0.095 8.281 -11.243 1.00 93.12 80 VAL A N 1
ATOM 625 C CA . VAL A 1 80 ? -0.970 7.335 -11.611 1.00 93.12 80 VAL A CA 1
ATOM 626 C C . VAL A 1 80 ? -2.246 7.635 -10.830 1.00 93.1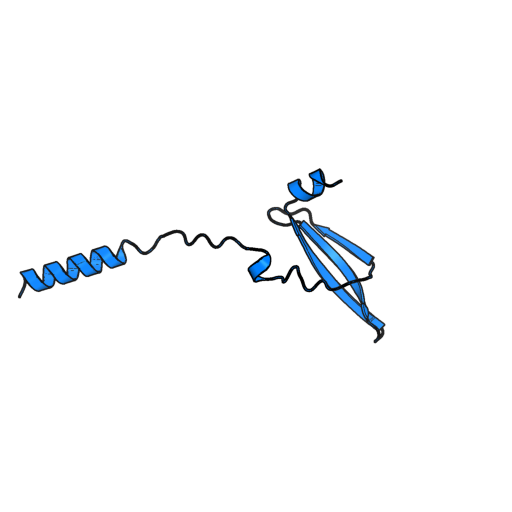2 80 VAL A C 1
ATOM 628 O O . VAL A 1 80 ? -3.322 7.594 -11.424 1.00 93.12 80 VAL A O 1
ATOM 631 N N . LEU A 1 81 ? -2.136 7.953 -9.539 1.00 92.19 81 LEU A N 1
ATOM 632 C CA . LEU A 1 81 ? -3.290 8.259 -8.691 1.00 92.19 81 LEU A CA 1
ATOM 633 C C . LEU A 1 81 ? -3.914 9.609 -9.046 1.00 92.19 81 LEU A C 1
ATOM 635 O O . LEU A 1 81 ? -5.108 9.642 -9.301 1.00 92.19 81 LEU A O 1
ATOM 639 N N . PHE A 1 82 ? -3.122 10.676 -9.201 1.00 92.38 82 PHE A N 1
ATOM 640 C CA . PHE A 1 82 ? -3.646 11.993 -9.600 1.00 92.38 82 PHE A CA 1
ATOM 641 C C . PHE A 1 82 ? -4.421 11.963 -10.923 1.00 92.38 82 PHE A C 1
ATOM 643 O O . PHE A 1 82 ? -5.369 12.718 -11.114 1.00 92.38 82 PHE A O 1
ATOM 650 N N . ARG A 1 83 ? -4.042 11.079 -11.853 1.00 93.19 83 ARG A N 1
ATOM 651 C CA . ARG A 1 83 ? -4.761 10.899 -13.125 1.00 93.19 83 ARG A CA 1
ATOM 652 C C . ARG A 1 83 ? -6.077 10.129 -12.989 1.00 93.19 83 ARG A C 1
ATOM 654 O O . ARG A 1 83 ? -6.822 10.063 -13.963 1.00 93.19 83 ARG A O 1
ATOM 661 N N . ARG A 1 84 ? -6.334 9.505 -11.839 1.00 89.44 84 ARG A N 1
ATOM 662 C CA . ARG A 1 84 ? -7.545 8.726 -11.547 1.00 89.44 84 ARG A CA 1
ATOM 663 C C . ARG A 1 84 ? -8.590 9.508 -10.733 1.00 89.44 84 ARG A C 1
ATOM 665 O O . ARG A 1 84 ? -9.687 8.980 -10.581 1.00 89.44 84 ARG A O 1
ATOM 672 N N . GLY A 1 85 ? -8.289 10.743 -10.312 1.00 73.56 85 GLY A N 1
ATOM 673 C CA . GLY A 1 85 ? -9.158 11.612 -9.500 1.00 73.56 85 GLY A CA 1
ATOM 674 C C . GLY A 1 85 ? -8.744 11.649 -8.038 1.00 73.56 85 GLY A C 1
ATOM 675 O O . GLY A 1 85 ? -9.577 12.113 -7.233 1.00 73.56 85 GLY A O 1
#

Radius of gyration: 24.72 Å; chains: 1; bounding box: 66×38×43 Å